Protein AF-A0A939B089-F1 (afdb_monomer)

Foldseek 3Di:
DAAQPQDWDADDDPDALQWIDTSHGPPQKAWIAGWDWDCVDPQAIETDADQWTFIWHCNVHPDIDTDHTDDSQSVLVQLVDPVSQVSNLVSSVVVCCVPPVRHDYDYDRHDNDPVPDDDDDDPDCDPVNDDPPPVVVVVVVVVVVVPDDDD

Mean predicted aligned error: 8.3 Å

Secondary structure (DSSP, 8-state):
-PPP---EEE--SSSTTSEEEE--SGGG-EEEEEPEEE--STTEEEEE----PEEEESTTSSS-EEEEEPPHHHHHHHHHSHHHHHHHHHHHHHHHHHH-TTSEE---PPPSSGGG-----PPPPPGGGSPPPHHHHHHHHHHHHHHS---

Sequence (151 aa):
HRRASWAIYPLQRAQPHDGLAIVSQPDGYGLHLWLETDTTQPGVCRPRWLADPARLFNGNGSAPFSSGLATREELFEAVARQDVRRALRRELQALCAARAPKARWQWSEPPRNAREIRVQTFPLVEEQDLLPPASEVRQREEELLRGSPSP

Structure (mmCIF, N/CA/C/O backbone):
data_AF-A0A939B089-F1
#
_entry.id   AF-A0A939B089-F1
#
loop_
_atom_site.group_PDB
_atom_site.id
_atom_site.type_symbol
_atom_site.label_atom_id
_atom_site.label_alt_id
_atom_site.label_comp_id
_atom_site.label_asym_id
_atom_site.label_entity_id
_atom_site.label_seq_id
_atom_site.pdbx_PDB_ins_code
_atom_site.Cartn_x
_atom_site.Cartn_y
_atom_site.Cartn_z
_atom_site.occupancy
_atom_site.B_iso_or_equiv
_atom_site.auth_seq_id
_atom_site.auth_comp_id
_atom_site.auth_asym_id
_atom_site.auth_atom_id
_atom_site.pdbx_PDB_model_num
ATOM 1 N N . HIS A 1 1 ? 20.796 -0.763 -20.194 1.00 53.00 1 HIS A N 1
ATOM 2 C CA . HIS A 1 1 ? 19.697 -0.573 -19.224 1.00 53.00 1 HIS A CA 1
ATOM 3 C C . HIS A 1 1 ? 19.351 -1.907 -18.577 1.00 53.00 1 HIS A C 1
ATOM 5 O O . HIS A 1 1 ? 19.150 -2.877 -19.306 1.00 53.00 1 HIS A O 1
ATOM 11 N N . ARG A 1 2 ? 19.357 -1.999 -17.238 1.00 76.94 2 ARG A N 1
ATOM 12 C CA . ARG A 1 2 ? 18.916 -3.217 -16.531 1.00 76.94 2 ARG A CA 1
ATOM 13 C C . ARG A 1 2 ? 17.390 -3.331 -16.632 1.00 76.94 2 ARG A C 1
ATOM 15 O O . ARG A 1 2 ? 16.707 -2.320 -16.699 1.00 76.94 2 ARG A O 1
ATOM 22 N N . ARG A 1 3 ? 16.843 -4.547 -16.700 1.00 87.06 3 ARG A N 1
ATOM 23 C CA . ARG A 1 3 ? 15.381 -4.760 -16.710 1.00 87.06 3 ARG A CA 1
ATOM 24 C C . ARG A 1 3 ? 14.809 -4.589 -15.298 1.00 87.06 3 ARG A C 1
ATOM 26 O O . ARG A 1 3 ? 15.546 -4.726 -14.324 1.00 87.06 3 ARG A O 1
ATOM 33 N N . ALA A 1 4 ? 13.507 -4.321 -15.200 1.00 90.88 4 ALA A N 1
ATOM 34 C CA . ALA A 1 4 ? 12.792 -4.344 -13.925 1.00 90.88 4 ALA A CA 1
ATOM 35 C C . ALA A 1 4 ? 12.929 -5.720 -13.258 1.00 90.88 4 ALA A C 1
ATOM 37 O O . ALA A 1 4 ? 12.688 -6.744 -13.904 1.00 90.88 4 ALA A O 1
ATOM 38 N N . SER A 1 5 ? 13.328 -5.747 -11.984 1.00 94.25 5 SER A N 1
ATOM 39 C CA . SER A 1 5 ? 13.528 -7.000 -11.244 1.00 94.25 5 SER A CA 1
ATOM 40 C C . SER A 1 5 ? 12.216 -7.608 -10.761 1.00 94.25 5 SER A C 1
ATOM 42 O O . SER A 1 5 ? 12.164 -8.814 -10.535 1.00 94.25 5 SER A O 1
ATOM 44 N N . TRP A 1 6 ? 11.165 -6.794 -10.604 1.00 96.44 6 TRP A N 1
ATOM 45 C CA . TRP A 1 6 ? 9.896 -7.192 -9.993 1.00 96.44 6 TRP A CA 1
ATOM 46 C C . TRP A 1 6 ? 10.068 -7.826 -8.609 1.00 96.44 6 TRP A C 1
ATOM 48 O O . TRP A 1 6 ? 9.257 -8.649 -8.192 1.00 96.44 6 TRP A O 1
ATOM 58 N N . ALA A 1 7 ? 11.119 -7.436 -7.880 1.00 97.25 7 ALA A N 1
ATOM 59 C CA . ALA A 1 7 ? 11.258 -7.800 -6.480 1.00 97.25 7 ALA A CA 1
ATOM 60 C C . ALA A 1 7 ? 10.091 -7.196 -5.685 1.00 97.25 7 ALA A C 1
ATOM 62 O O . ALA A 1 7 ? 9.761 -6.018 -5.851 1.00 97.25 7 ALA A O 1
ATOM 63 N N . ILE A 1 8 ? 9.465 -8.023 -4.848 1.00 98.19 8 ILE A N 1
ATOM 64 C CA . ILE A 1 8 ? 8.322 -7.657 -4.012 1.00 98.19 8 ILE A CA 1
ATOM 65 C C . ILE A 1 8 ? 8.660 -8.061 -2.584 1.00 98.19 8 ILE A C 1
ATOM 67 O O . ILE A 1 8 ? 8.914 -9.239 -2.327 1.00 98.19 8 ILE A O 1
ATOM 71 N N . TYR A 1 9 ? 8.676 -7.101 -1.666 1.00 97.75 9 TYR A N 1
ATOM 72 C CA . TYR A 1 9 ? 9.020 -7.360 -0.271 1.00 97.75 9 TYR A CA 1
ATOM 73 C C . TYR A 1 9 ? 8.366 -6.345 0.675 1.00 97.75 9 TYR A C 1
ATOM 75 O O . TYR A 1 9 ? 8.034 -5.234 0.245 1.00 97.75 9 TYR A O 1
ATOM 83 N N . PRO A 1 10 ? 8.169 -6.705 1.956 1.00 96.88 10 PRO A N 1
ATOM 84 C CA . PRO A 1 10 ? 7.671 -5.773 2.959 1.00 96.88 10 PRO A CA 1
ATOM 85 C C . PRO A 1 10 ? 8.653 -4.615 3.138 1.00 96.88 10 PRO A C 1
ATOM 87 O O . PRO A 1 10 ? 9.844 -4.837 3.356 1.00 96.88 10 PRO A O 1
ATOM 90 N N . LEU A 1 11 ? 8.153 -3.386 3.071 1.00 96.44 11 LEU A N 1
ATOM 91 C CA . LEU A 1 11 ? 8.929 -2.179 3.339 1.00 96.44 11 LEU A CA 1
ATOM 92 C C . LEU A 1 11 ? 8.169 -1.358 4.374 1.00 96.44 11 LEU A C 1
ATOM 94 O O . LEU A 1 11 ? 7.272 -0.599 4.036 1.00 96.44 11 LEU A O 1
ATOM 98 N N .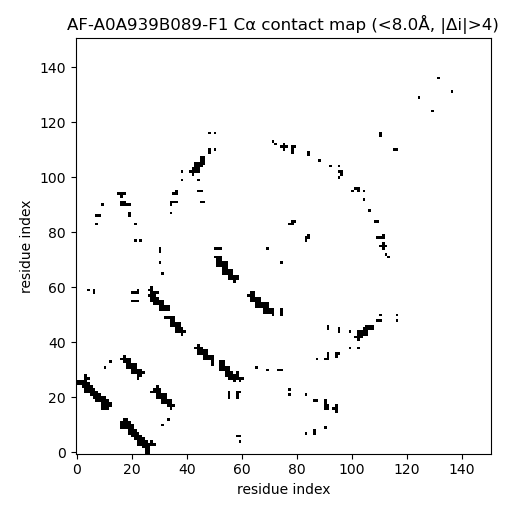 GLN A 1 12 ? 8.495 -1.572 5.646 1.00 94.38 12 GLN A N 1
ATOM 99 C CA . GLN A 1 12 ? 7.810 -0.929 6.764 1.00 94.38 12 GLN A CA 1
ATOM 100 C C . GLN A 1 12 ? 8.043 0.584 6.776 1.00 94.38 12 GLN A C 1
ATOM 102 O O . GLN A 1 12 ? 9.157 1.058 6.538 1.00 94.38 12 GLN A O 1
ATOM 107 N N . ARG A 1 13 ? 7.001 1.331 7.152 1.00 88.00 13 ARG A N 1
ATOM 108 C CA . ARG A 1 13 ? 7.083 2.767 7.427 1.00 88.00 13 ARG A CA 1
ATOM 109 C C . ARG A 1 13 ? 6.980 3.074 8.917 1.00 88.00 13 ARG A C 1
ATOM 111 O O . ARG A 1 13 ? 7.858 3.737 9.457 1.00 88.00 13 ARG A O 1
ATOM 118 N N . ALA A 1 14 ? 5.917 2.612 9.570 1.00 92.56 14 ALA A N 1
ATOM 119 C CA . ALA A 1 14 ? 5.637 2.879 10.979 1.00 92.56 14 ALA A CA 1
ATOM 120 C C . ALA A 1 14 ? 5.560 1.582 11.793 1.00 92.56 14 ALA A C 1
ATOM 122 O O . ALA A 1 14 ? 6.170 1.485 12.855 1.00 92.56 14 ALA A O 1
ATOM 123 N N . GLN A 1 15 ? 4.883 0.559 11.277 1.00 94.50 15 GLN A N 1
ATOM 124 C CA . GLN A 1 15 ? 4.683 -0.725 11.947 1.00 94.50 15 GLN A CA 1
ATOM 125 C C . GLN A 1 15 ? 4.864 -1.909 10.988 1.00 94.50 15 GLN A C 1
ATOM 127 O O . GLN A 1 15 ? 4.744 -1.748 9.777 1.00 94.50 15 GLN A O 1
ATOM 132 N N . PRO A 1 16 ? 5.105 -3.128 11.494 1.00 96.31 16 PRO A N 1
ATOM 133 C CA . PRO A 1 16 ? 5.170 -4.302 10.635 1.00 96.31 16 PRO A CA 1
ATOM 134 C C . PRO A 1 16 ? 3.930 -4.426 9.735 1.00 96.31 16 PRO A C 1
ATOM 136 O O . PRO A 1 16 ? 2.803 -4.188 10.183 1.00 96.31 16 PRO A O 1
ATOM 139 N N . HIS A 1 17 ? 4.160 -4.832 8.482 1.00 97.44 17 HIS A N 1
ATOM 140 C CA . HIS A 1 17 ? 3.139 -5.092 7.456 1.00 97.44 17 HIS A CA 1
ATOM 141 C C . HIS A 1 17 ? 2.377 -3.869 6.913 1.00 97.44 17 HIS A C 1
ATOM 143 O O . HIS A 1 17 ? 1.392 -4.037 6.196 1.00 97.44 17 HIS A O 1
ATOM 149 N N . ASP A 1 18 ? 2.814 -2.643 7.214 1.00 96.69 18 ASP A N 1
ATOM 150 C CA . ASP A 1 18 ? 2.164 -1.417 6.725 1.00 96.69 18 ASP A CA 1
ATOM 151 C C . ASP A 1 18 ? 2.691 -0.900 5.378 1.00 96.69 18 ASP A C 1
ATOM 153 O O . ASP A 1 18 ? 2.228 0.130 4.889 1.00 96.69 18 ASP A O 1
ATOM 157 N N . GLY A 1 19 ? 3.614 -1.611 4.732 1.00 97.44 19 GLY A N 1
ATOM 158 C CA . GLY A 1 19 ? 4.157 -1.177 3.452 1.00 97.44 19 GLY A CA 1
ATOM 159 C C . GLY A 1 19 ? 4.694 -2.308 2.587 1.00 97.44 19 GLY A C 1
ATOM 160 O O . GLY A 1 19 ? 5.188 -3.327 3.076 1.00 97.44 19 GLY A O 1
ATOM 161 N N . LEU A 1 20 ? 4.582 -2.124 1.271 1.00 98.38 20 LEU A N 1
ATOM 162 C CA . LEU A 1 20 ? 5.034 -3.074 0.258 1.00 98.38 20 LEU A CA 1
ATOM 163 C C . LEU A 1 20 ? 5.854 -2.365 -0.822 1.00 98.38 20 LEU A C 1
ATOM 165 O O . LEU A 1 20 ? 5.350 -1.479 -1.516 1.00 98.38 20 LEU A O 1
ATOM 169 N N . ALA A 1 21 ? 7.100 -2.794 -1.000 1.00 98.38 21 ALA A N 1
ATOM 170 C CA . ALA A 1 21 ? 7.946 -2.378 -2.109 1.00 98.38 21 ALA A CA 1
ATOM 171 C C . ALA A 1 21 ? 7.697 -3.258 -3.338 1.00 98.38 21 ALA A C 1
ATOM 173 O O . ALA A 1 21 ? 7.592 -4.481 -3.231 1.00 98.38 21 ALA A O 1
ATOM 174 N N . ILE A 1 22 ? 7.639 -2.630 -4.512 1.00 98.44 22 ILE A N 1
ATOM 175 C CA . ILE A 1 22 ? 7.524 -3.289 -5.814 1.00 98.44 22 ILE A CA 1
ATOM 176 C C . ILE A 1 22 ? 8.541 -2.651 -6.755 1.00 98.44 22 ILE A C 1
ATOM 178 O O . ILE A 1 22 ? 8.374 -1.507 -7.174 1.00 98.44 22 ILE A O 1
ATOM 182 N N . VAL A 1 23 ? 9.583 -3.390 -7.129 1.00 97.94 23 VAL A N 1
ATOM 183 C CA . VAL A 1 23 ? 10.634 -2.902 -8.036 1.00 97.94 23 VAL A CA 1
ATOM 184 C C . VAL A 1 23 ? 10.205 -3.093 -9.495 1.00 97.94 23 VAL A C 1
ATOM 186 O O . VAL A 1 23 ? 10.665 -3.994 -10.200 1.00 97.94 23 VAL A O 1
ATOM 189 N N . SER A 1 24 ? 9.242 -2.279 -9.926 1.00 96.94 24 SER A N 1
ATOM 190 C CA . SER A 1 24 ? 8.579 -2.372 -11.234 1.00 96.94 24 SER A CA 1
ATOM 191 C C . SER A 1 24 ? 9.350 -1.721 -12.388 1.00 96.94 24 SER A C 1
ATOM 193 O O . SER A 1 24 ? 8.955 -1.881 -13.541 1.00 96.94 24 SER A O 1
ATOM 195 N N . GLN A 1 25 ? 10.456 -1.024 -12.116 1.00 95.31 25 GLN A N 1
ATOM 196 C CA . GLN A 1 25 ? 11.255 -0.320 -13.119 1.00 95.31 25 GLN A CA 1
ATOM 197 C C . GLN A 1 25 ? 12.739 -0.747 -13.085 1.00 95.31 25 GLN A C 1
ATOM 199 O O . GLN A 1 25 ? 13.194 -1.383 -12.126 1.00 95.31 25 GLN A O 1
ATOM 204 N N . PRO A 1 26 ? 13.514 -0.438 -14.146 1.00 94.25 26 PRO A N 1
ATOM 205 C CA . PRO A 1 26 ? 14.972 -0.554 -14.157 1.00 94.25 26 PRO A CA 1
ATOM 206 C C . PRO A 1 26 ? 15.657 0.048 -12.930 1.00 94.25 26 PRO A C 1
ATOM 208 O O . PRO A 1 26 ? 15.102 0.892 -12.238 1.00 94.25 26 PRO A O 1
ATOM 211 N N . ASP A 1 27 ? 16.894 -0.379 -12.685 1.00 92.12 27 ASP A N 1
ATOM 212 C CA . ASP A 1 27 ? 17.823 0.280 -11.755 1.00 92.12 27 ASP A CA 1
ATOM 213 C C . ASP A 1 27 ? 17.324 0.413 -10.299 1.00 92.12 27 ASP A C 1
ATOM 215 O O . ASP A 1 27 ? 17.834 1.209 -9.518 1.00 92.12 27 ASP A O 1
ATOM 219 N N . GLY A 1 28 ? 16.363 -0.426 -9.895 1.00 93.56 28 GLY A N 1
ATOM 220 C CA . GLY A 1 28 ? 15.828 -0.428 -8.531 1.00 93.56 28 GLY A CA 1
ATOM 221 C C . GLY A 1 28 ? 14.703 0.580 -8.299 1.00 93.56 28 GLY A C 1
ATOM 222 O O . GLY A 1 28 ? 14.307 0.782 -7.154 1.00 93.56 28 GLY A O 1
ATOM 223 N N . TYR A 1 29 ? 14.182 1.207 -9.348 1.00 97.06 29 TYR A N 1
ATOM 224 C CA . TYR A 1 29 ? 13.028 2.089 -9.244 1.00 97.06 29 TYR A CA 1
ATOM 225 C C . TYR A 1 29 ? 11.722 1.287 -9.188 1.00 97.06 29 TYR A C 1
ATOM 227 O O . TYR A 1 29 ? 11.636 0.148 -9.658 1.00 97.06 29 TYR A O 1
ATOM 235 N N . GLY A 1 30 ? 10.676 1.889 -8.631 1.00 98.00 30 GLY A N 1
ATOM 236 C CA . GLY A 1 30 ? 9.348 1.292 -8.665 1.00 98.00 30 GLY A CA 1
ATOM 237 C C . GLY A 1 30 ? 8.348 2.000 -7.770 1.00 98.00 30 GLY A C 1
ATOM 238 O O . GLY A 1 30 ? 8.314 3.232 -7.718 1.00 98.00 30 GLY A O 1
ATOM 239 N N . LEU A 1 31 ? 7.552 1.214 -7.052 1.00 98.44 31 LEU A N 1
ATOM 240 C CA . LEU A 1 31 ? 6.469 1.685 -6.200 1.00 98.44 31 LEU A CA 1
ATOM 241 C C . LEU A 1 31 ? 6.685 1.259 -4.753 1.00 98.44 31 LEU A C 1
ATOM 243 O O . LEU A 1 31 ? 7.140 0.150 -4.476 1.00 98.44 31 LEU A O 1
ATOM 247 N N . HIS A 1 32 ? 6.296 2.132 -3.837 1.00 98.31 32 HIS A N 1
ATOM 248 C CA . HIS A 1 32 ? 6.086 1.801 -2.442 1.00 98.31 32 HIS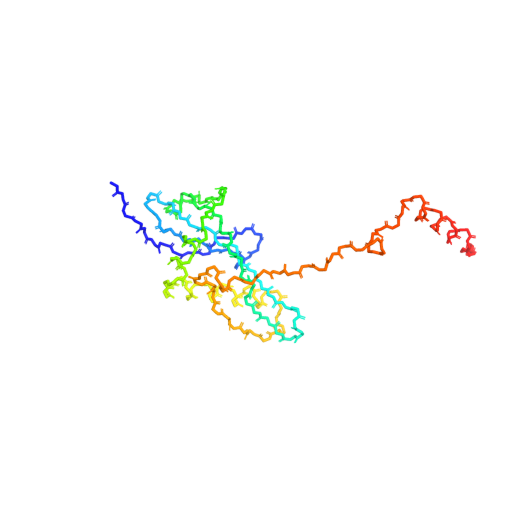 A CA 1
ATOM 249 C C . HIS A 1 32 ? 4.618 2.068 -2.102 1.00 98.31 32 HIS A C 1
ATOM 251 O O . HIS A 1 32 ? 4.139 3.202 -2.168 1.00 98.31 32 HIS A O 1
ATOM 257 N N . LEU A 1 33 ? 3.895 0.997 -1.785 1.00 97.88 33 LEU A N 1
ATOM 258 C CA . LEU A 1 33 ? 2.482 1.035 -1.441 1.00 97.88 33 LEU A CA 1
ATOM 259 C C . LEU A 1 33 ? 2.355 1.058 0.076 1.00 97.88 33 LEU A C 1
ATOM 261 O O . LEU A 1 33 ? 2.812 0.127 0.735 1.00 97.88 33 LEU A O 1
ATOM 265 N N . TRP A 1 34 ? 1.691 2.080 0.610 1.00 96.12 34 TRP A N 1
ATOM 266 C CA . TRP A 1 34 ? 1.251 2.073 2.001 1.00 96.12 34 TRP A CA 1
ATOM 267 C C . TRP A 1 34 ? -0.012 1.215 2.114 1.00 96.12 34 TRP A C 1
ATOM 269 O O . TRP A 1 34 ? -0.975 1.387 1.362 1.00 96.12 34 TRP A O 1
ATOM 279 N N . LEU A 1 35 ? 0.025 0.254 3.030 1.00 97.19 35 LEU A N 1
ATOM 280 C CA . LEU A 1 35 ? -1.056 -0.669 3.320 1.00 97.19 35 LEU A CA 1
ATOM 281 C C . LEU A 1 35 ? -1.865 -0.200 4.526 1.00 97.19 35 LEU A C 1
ATOM 283 O O . LEU A 1 35 ? -1.326 0.078 5.592 1.00 97.19 35 LEU A O 1
ATOM 287 N N . GLU A 1 36 ? -3.181 -0.163 4.356 1.00 96.06 36 GLU A N 1
ATOM 288 C CA . GLU A 1 36 ? -4.123 0.235 5.395 1.00 96.06 36 GLU A CA 1
ATOM 289 C C . GLU A 1 36 ? -5.297 -0.746 5.464 1.00 96.06 36 GLU A C 1
ATOM 291 O O . GLU A 1 36 ? -5.675 -1.386 4.477 1.00 96.06 36 GLU A O 1
ATOM 296 N N . THR A 1 37 ? -5.896 -0.858 6.648 1.00 96.31 37 THR A N 1
ATOM 297 C CA . THR A 1 37 ? -7.064 -1.711 6.902 1.00 96.31 37 THR A CA 1
ATOM 298 C C . THR A 1 37 ? -8.241 -0.878 7.388 1.00 96.31 37 THR A C 1
ATOM 300 O O . THR A 1 37 ? -8.086 0.007 8.223 1.00 96.31 37 THR A O 1
ATOM 303 N N . ASP A 1 38 ? -9.430 -1.193 6.895 1.00 94.62 38 ASP A N 1
ATOM 304 C CA . ASP A 1 38 ? -10.699 -0.631 7.339 1.00 94.62 38 ASP A CA 1
ATOM 305 C C . ASP A 1 38 ? -11.364 -1.575 8.350 1.00 94.62 38 ASP A C 1
ATOM 307 O O . ASP A 1 38 ? -11.651 -2.733 8.033 1.00 94.62 38 ASP A O 1
ATOM 311 N N . THR A 1 39 ? -11.612 -1.057 9.554 1.00 94.31 39 THR A N 1
ATOM 312 C CA . THR A 1 39 ? -12.309 -1.732 10.661 1.00 94.31 39 THR A CA 1
ATOM 313 C C . THR A 1 39 ? -13.566 -0.975 11.096 1.00 94.31 39 THR A C 1
ATOM 315 O O . THR A 1 39 ? -14.026 -1.132 12.225 1.00 94.31 39 THR A O 1
ATOM 318 N N . THR A 1 40 ? -14.111 -0.111 10.231 1.00 91.31 40 THR A N 1
ATOM 319 C CA . THR A 1 40 ? -15.320 0.683 10.526 1.00 91.31 40 THR A CA 1
ATOM 320 C C . THR A 1 40 ? -16.543 -0.188 10.799 1.00 91.31 40 THR A C 1
ATOM 322 O O . THR A 1 40 ? -17.384 0.174 11.617 1.00 91.31 40 THR A O 1
ATOM 325 N N . GLN A 1 41 ? -16.642 -1.353 10.150 1.00 92.88 41 GLN A N 1
ATOM 326 C CA . GLN A 1 41 ? -17.670 -2.342 10.452 1.00 92.88 41 GLN A CA 1
ATOM 327 C C . GLN A 1 41 ? -17.234 -3.205 11.650 1.00 92.88 41 GLN A C 1
ATOM 329 O O . GLN A 1 41 ? -16.212 -3.892 11.554 1.00 92.88 41 GLN A O 1
ATOM 334 N N . PRO A 1 42 ? -18.014 -3.249 12.748 1.00 93.50 42 PRO A N 1
ATOM 335 C CA . PRO A 1 42 ? -17.674 -4.056 13.914 1.00 93.50 42 PRO A CA 1
ATOM 336 C C . PRO A 1 42 ? -17.427 -5.526 13.558 1.00 93.50 42 PRO A C 1
ATOM 338 O O . PRO A 1 42 ? -18.210 -6.153 12.845 1.00 93.50 42 PRO A O 1
ATOM 341 N N . GLY A 1 43 ? -16.320 -6.079 14.058 1.00 95.62 43 GLY A N 1
ATOM 342 C CA . GLY A 1 43 ? -15.952 -7.482 13.849 1.00 95.62 43 GLY A CA 1
ATOM 343 C C . GLY A 1 43 ? -15.454 -7.827 12.441 1.00 95.62 43 GLY A C 1
ATOM 344 O O . GLY A 1 43 ? -15.156 -8.994 12.188 1.00 95.62 43 GLY A O 1
ATOM 345 N N . VAL A 1 44 ? -15.319 -6.856 11.534 1.00 97.56 44 VAL A N 1
ATOM 346 C CA . VAL A 1 44 ? -14.771 -7.054 10.186 1.00 97.56 44 VAL A CA 1
ATOM 347 C C . VAL A 1 44 ? -13.533 -6.192 10.002 1.00 97.56 44 VAL A C 1
ATOM 349 O O . VAL A 1 44 ? -13.470 -5.051 10.445 1.00 97.56 44 VAL A O 1
ATOM 352 N N . CYS A 1 45 ? -12.538 -6.754 9.331 1.00 97.88 45 CYS A N 1
ATOM 353 C CA . CYS A 1 45 ? -11.328 -6.050 8.963 1.00 97.88 45 CYS A CA 1
ATOM 354 C C . CYS A 1 45 ? -10.969 -6.401 7.520 1.00 97.88 45 CYS A C 1
ATOM 356 O O . CYS A 1 45 ? -10.878 -7.575 7.151 1.00 97.88 45 CYS A O 1
ATOM 358 N N . ARG A 1 46 ? -10.822 -5.374 6.685 1.00 97.38 46 ARG A N 1
ATOM 359 C CA . ARG A 1 46 ? -10.636 -5.505 5.234 1.00 97.38 46 ARG A CA 1
ATOM 360 C C . ARG A 1 46 ? -9.601 -4.509 4.717 1.00 97.38 46 ARG A C 1
ATOM 362 O O . ARG A 1 46 ? -9.327 -3.533 5.411 1.00 97.38 46 ARG A O 1
ATOM 369 N N . PRO A 1 47 ? -9.043 -4.694 3.512 1.00 96.88 47 PRO A N 1
ATOM 370 C CA . PRO A 1 47 ? -8.191 -3.682 2.899 1.00 96.88 47 PRO A CA 1
ATOM 371 C C . PRO A 1 47 ? -8.882 -2.316 2.786 1.00 96.88 47 PRO A C 1
ATOM 373 O O . PRO A 1 47 ? -10.038 -2.230 2.360 1.00 96.88 47 PRO A O 1
ATOM 376 N N . ARG A 1 48 ? -8.141 -1.249 3.092 1.00 95.19 48 ARG A N 1
ATOM 377 C CA . ARG A 1 48 ? -8.444 0.125 2.684 1.00 95.19 48 ARG A CA 1
ATOM 378 C C . ARG A 1 48 ? -7.462 0.509 1.581 1.00 95.19 48 ARG A C 1
ATOM 380 O O . ARG A 1 48 ? -6.285 0.736 1.837 1.00 95.19 48 ARG A O 1
ATOM 387 N N . TRP A 1 49 ? -7.949 0.562 0.346 1.00 94.62 49 TRP A N 1
ATOM 388 C CA . TRP A 1 49 ? -7.098 0.821 -0.813 1.00 94.62 49 TRP A CA 1
ATOM 389 C C . TRP A 1 49 ? -6.720 2.296 -0.930 1.00 94.62 49 TRP A C 1
ATOM 391 O O . TRP A 1 49 ? -7.589 3.150 -1.100 1.00 94.62 49 TRP A O 1
ATOM 401 N N . LEU A 1 50 ? -5.416 2.566 -0.873 1.00 92.94 50 LEU A N 1
ATOM 402 C CA . LEU A 1 50 ? -4.818 3.857 -1.193 1.00 92.94 50 LEU A CA 1
ATOM 403 C C . LEU A 1 50 ? -4.359 3.820 -2.653 1.00 92.94 50 LEU A C 1
ATOM 405 O O . LEU A 1 50 ? -3.563 2.964 -3.034 1.00 92.94 50 LEU A O 1
ATOM 409 N N . ALA A 1 51 ? -4.902 4.715 -3.477 1.00 92.19 51 ALA A N 1
ATOM 410 C CA . ALA A 1 51 ? -4.645 4.719 -4.917 1.00 92.19 51 ALA A CA 1
ATOM 411 C C . ALA A 1 51 ? -3.397 5.521 -5.321 1.00 92.19 51 ALA A C 1
ATOM 413 O O . ALA A 1 51 ? -3.034 5.512 -6.492 1.00 92.19 51 ALA A O 1
ATOM 414 N N . ASP A 1 52 ? -2.753 6.201 -4.373 1.00 93.31 52 ASP A N 1
ATOM 415 C CA . ASP A 1 52 ? -1.642 7.118 -4.621 1.00 93.31 52 ASP A CA 1
ATOM 416 C C . ASP A 1 52 ? -0.340 6.521 -4.044 1.00 93.31 52 ASP A C 1
ATOM 418 O O . ASP A 1 52 ? -0.015 6.753 -2.875 1.00 93.31 52 ASP A O 1
ATOM 422 N N . PRO A 1 53 ? 0.388 5.683 -4.810 1.00 96.44 53 PRO A N 1
ATOM 423 C CA . PRO A 1 53 ? 1.634 5.077 -4.349 1.00 96.44 53 PRO A CA 1
ATOM 424 C C . PRO A 1 53 ? 2.764 6.107 -4.253 1.00 96.44 53 PRO A C 1
ATOM 426 O O . PRO A 1 53 ? 2.853 7.048 -5.045 1.00 96.44 53 PRO A O 1
ATOM 429 N N . ALA A 1 54 ? 3.705 5.877 -3.339 1.00 97.62 54 ALA A N 1
ATOM 430 C CA . ALA A 1 54 ? 4.960 6.614 -3.337 1.00 97.62 54 ALA A CA 1
ATOM 431 C C . ALA A 1 54 ? 5.926 6.022 -4.372 1.00 97.62 54 ALA A C 1
ATOM 433 O O . ALA A 1 54 ? 5.914 4.819 -4.655 1.00 97.62 54 ALA A O 1
ATOM 434 N N . ARG A 1 55 ? 6.812 6.854 -4.918 1.00 98.00 55 ARG A N 1
ATOM 435 C CA . ARG A 1 55 ? 7.909 6.375 -5.765 1.00 98.00 55 ARG A CA 1
ATOM 436 C C . ARG A 1 55 ? 8.950 5.668 -4.901 1.00 98.00 55 ARG A C 1
ATOM 438 O O . ARG A 1 55 ? 9.388 6.226 -3.898 1.00 98.00 55 ARG A O 1
ATOM 445 N N . LEU A 1 56 ? 9.373 4.475 -5.312 1.00 98.25 56 LEU A N 1
ATOM 446 C CA . LEU A 1 56 ? 10.476 3.730 -4.701 1.00 98.25 56 LEU A CA 1
ATOM 447 C C . LEU A 1 56 ? 11.782 3.993 -5.454 1.00 98.25 56 LEU A C 1
ATOM 449 O O . LEU A 1 56 ? 11.813 3.933 -6.684 1.00 98.25 56 LEU A O 1
ATOM 453 N N . PHE A 1 57 ? 12.853 4.208 -4.696 1.00 97.19 57 PHE A N 1
ATOM 454 C CA . PHE A 1 57 ? 14.227 4.319 -5.171 1.00 97.19 57 PHE A CA 1
ATOM 455 C C . PHE A 1 57 ? 15.103 3.280 -4.473 1.00 97.19 57 PHE A C 1
ATOM 457 O O . PHE A 1 57 ? 14.831 2.889 -3.336 1.00 97.19 57 PHE A O 1
ATOM 464 N N . ASN A 1 58 ? 16.182 2.867 -5.144 1.00 95.94 58 ASN A N 1
ATOM 465 C CA . ASN A 1 58 ? 17.166 1.916 -4.616 1.00 95.94 58 ASN A CA 1
ATOM 466 C C . ASN A 1 58 ? 16.549 0.589 -4.120 1.00 95.94 58 ASN A C 1
ATOM 468 O O . ASN A 1 58 ? 17.052 -0.046 -3.199 1.00 95.94 58 ASN A O 1
ATOM 472 N N . GLY A 1 59 ? 15.457 0.146 -4.745 1.00 95.62 59 GLY A N 1
ATOM 473 C CA . GLY A 1 59 ? 14.681 -1.027 -4.347 1.00 95.62 59 GLY A CA 1
ATOM 474 C C . GLY A 1 59 ? 15.409 -2.367 -4.485 1.00 95.62 59 GLY A C 1
ATOM 475 O O . GLY A 1 59 ? 14.994 -3.341 -3.869 1.00 95.62 59 GLY A O 1
ATOM 476 N N . ASN A 1 60 ? 16.493 -2.423 -5.264 1.00 94.69 60 ASN A N 1
ATOM 477 C CA . ASN A 1 60 ? 17.387 -3.587 -5.349 1.00 94.69 60 ASN A CA 1
ATOM 478 C C . ASN A 1 60 ? 18.640 -3.444 -4.461 1.00 94.69 60 ASN A C 1
ATOM 480 O O . ASN A 1 60 ? 19.501 -4.321 -4.482 1.00 94.69 60 ASN A O 1
ATOM 484 N N . GLY A 1 61 ? 18.791 -2.316 -3.763 1.00 92.44 61 GLY A N 1
ATOM 485 C CA . GLY A 1 61 ? 19.926 -2.032 -2.892 1.00 92.44 61 GLY A CA 1
ATOM 486 C C . GLY A 1 61 ? 19.637 -2.343 -1.426 1.00 92.44 61 GLY A C 1
ATOM 487 O O . GLY A 1 61 ? 18.588 -2.871 -1.069 1.00 92.44 61 GLY A O 1
ATOM 488 N N . SER A 1 62 ? 20.585 -1.990 -0.560 1.00 92.44 62 SER A N 1
ATOM 489 C CA . SER A 1 62 ? 20.497 -2.211 0.891 1.00 92.44 62 SER A CA 1
ATOM 490 C C . SER A 1 62 ? 19.712 -1.136 1.647 1.00 92.44 62 SER A C 1
ATOM 492 O O . SER A 1 62 ? 19.371 -1.340 2.807 1.00 92.44 62 SER A O 1
ATOM 494 N N . ALA A 1 63 ? 19.441 0.007 1.012 1.00 93.88 63 ALA A N 1
ATOM 495 C CA . ALA A 1 63 ? 18.769 1.151 1.623 1.00 93.88 63 ALA A CA 1
ATOM 496 C C . ALA A 1 63 ? 17.690 1.709 0.675 1.00 93.88 63 ALA A C 1
ATOM 498 O O . ALA A 1 63 ? 17.900 2.761 0.058 1.00 93.88 63 ALA A O 1
ATOM 499 N N . PRO A 1 64 ? 16.573 0.985 0.480 1.00 95.75 64 PRO A N 1
ATOM 500 C CA . PRO A 1 64 ? 15.441 1.490 -0.283 1.00 95.75 64 PRO A CA 1
ATOM 501 C C . PRO A 1 64 ? 14.801 2.684 0.428 1.00 95.75 64 PRO A C 1
ATOM 503 O O . PRO A 1 64 ? 14.687 2.706 1.653 1.00 95.75 64 PRO A O 1
ATOM 506 N N . PHE A 1 65 ? 14.353 3.673 -0.340 1.00 94.94 65 PHE A N 1
ATOM 507 C CA . PHE A 1 65 ? 13.647 4.833 0.203 1.00 94.94 65 PHE A CA 1
ATOM 508 C C . PHE A 1 65 ? 12.551 5.306 -0.747 1.00 94.94 65 PHE A C 1
ATOM 510 O O . PHE A 1 65 ? 12.502 4.919 -1.918 1.00 94.94 65 PHE A O 1
ATOM 517 N N . SER A 1 66 ? 11.658 6.153 -0.238 1.00 95.75 66 SER A N 1
ATOM 518 C CA . SER A 1 66 ? 10.543 6.687 -1.015 1.00 95.75 66 SER A CA 1
ATOM 519 C C . SER A 1 66 ? 10.544 8.203 -1.051 1.00 95.75 66 SER A C 1
ATOM 521 O O . SER A 1 66 ? 10.803 8.843 -0.035 1.00 95.75 66 SER A O 1
ATOM 523 N N . SER A 1 67 ? 10.244 8.776 -2.216 1.00 93.94 67 SER A N 1
ATOM 524 C CA . SER A 1 67 ? 10.196 10.229 -2.397 1.00 93.94 67 SER A CA 1
ATOM 525 C C . SER A 1 67 ? 9.271 10.620 -3.545 1.00 93.94 67 SER A C 1
ATOM 527 O O . SER A 1 67 ? 9.434 10.145 -4.661 1.00 93.94 67 SER A O 1
ATOM 529 N N . GLY A 1 68 ? 8.312 11.509 -3.294 1.00 94.62 68 GLY A N 1
ATOM 530 C CA . GLY A 1 68 ? 7.322 11.902 -4.296 1.00 94.62 68 GLY A CA 1
ATOM 531 C C . GLY A 1 68 ? 6.286 10.814 -4.605 1.00 94.62 68 GLY A C 1
ATOM 532 O O . GLY A 1 68 ? 6.331 9.695 -4.083 1.00 94.62 68 GLY A O 1
ATOM 533 N N . LEU A 1 69 ? 5.323 11.176 -5.451 1.00 95.62 69 LEU A N 1
ATOM 534 C CA . LEU A 1 69 ? 4.219 10.308 -5.853 1.00 95.62 69 LEU A CA 1
ATOM 535 C C . LEU A 1 69 ? 4.528 9.611 -7.177 1.00 95.62 69 LEU A C 1
ATOM 537 O O . LEU A 1 69 ? 5.111 10.196 -8.093 1.00 95.62 69 LEU A O 1
ATOM 541 N N . ALA A 1 70 ? 4.126 8.350 -7.265 1.00 96.81 70 ALA A N 1
ATOM 542 C CA . ALA A 1 70 ? 4.018 7.637 -8.524 1.00 96.81 70 ALA A CA 1
ATOM 543 C C . ALA A 1 70 ? 2.594 7.755 -9.083 1.00 96.81 70 ALA A C 1
ATOM 545 O O . ALA A 1 70 ? 1.676 8.205 -8.397 1.00 96.81 70 ALA A O 1
ATOM 546 N N . THR A 1 71 ? 2.423 7.410 -10.357 1.00 96.19 71 THR A N 1
ATOM 547 C CA . THR A 1 71 ? 1.123 7.558 -11.022 1.00 96.19 71 THR A CA 1
ATOM 548 C C . THR A 1 71 ? 0.162 6.439 -10.616 1.00 96.19 71 THR A C 1
ATOM 550 O O . THR A 1 71 ? 0.573 5.356 -10.183 1.00 96.19 71 THR A O 1
ATOM 553 N N . ARG A 1 72 ? -1.143 6.687 -10.767 1.00 96.06 72 ARG A N 1
ATOM 554 C CA . ARG A 1 72 ? -2.177 5.675 -10.497 1.00 96.06 72 ARG A CA 1
ATOM 555 C C . ARG A 1 72 ? -2.152 4.570 -11.546 1.00 96.06 72 ARG A C 1
ATOM 557 O O . ARG A 1 72 ? -2.430 3.419 -11.239 1.00 96.06 72 ARG A O 1
ATOM 564 N N . GLU A 1 73 ? -1.774 4.910 -12.769 1.00 96.94 73 GLU A N 1
ATOM 565 C CA . GLU A 1 73 ? -1.593 3.980 -13.877 1.00 96.94 73 GLU A CA 1
ATOM 566 C C . GLU A 1 73 ? -0.531 2.932 -13.530 1.00 96.94 73 GLU A C 1
ATOM 568 O O . GLU A 1 73 ? -0.785 1.734 -13.646 1.00 96.94 73 GLU A O 1
ATOM 573 N N . GLU A 1 74 ? 0.608 3.361 -12.979 1.00 97.25 74 GLU A N 1
ATOM 574 C CA . GLU A 1 74 ? 1.649 2.441 -12.513 1.00 97.25 74 GLU A CA 1
ATOM 575 C C . GLU A 1 74 ? 1.163 1.536 -11.374 1.00 97.25 74 GLU A C 1
ATOM 577 O O . GLU A 1 74 ? 1.510 0.351 -11.333 1.00 97.25 74 GLU A O 1
ATOM 582 N N . LEU A 1 75 ? 0.336 2.061 -10.459 1.00 97.44 75 LEU A N 1
ATOM 583 C CA . LEU A 1 75 ? -0.314 1.232 -9.444 1.00 97.44 75 LEU A CA 1
ATOM 584 C C . LEU A 1 75 ? -1.173 0.152 -10.102 1.00 97.44 75 LEU A C 1
ATOM 586 O O . LEU A 1 75 ? -1.048 -1.019 -9.744 1.00 97.44 75 LEU A O 1
ATOM 590 N N . PHE A 1 76 ? -2.034 0.532 -11.047 1.00 97.62 76 PHE A N 1
ATOM 591 C CA . PHE A 1 76 ? -2.945 -0.387 -11.727 1.00 97.62 76 PHE A CA 1
ATOM 592 C C . PHE A 1 76 ? -2.191 -1.503 -12.452 1.00 97.62 76 PHE A C 1
ATOM 594 O O . PHE A 1 76 ? -2.557 -2.674 -12.325 1.00 97.62 76 PHE A O 1
ATOM 601 N N . GLU A 1 77 ? -1.106 -1.163 -13.146 1.00 97.06 77 GLU A N 1
ATOM 602 C CA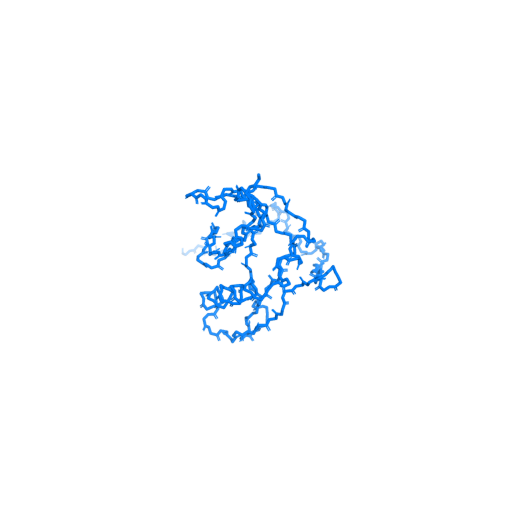 . GLU A 1 77 ? -0.223 -2.131 -13.799 1.00 97.06 77 GLU A CA 1
ATOM 603 C C . GLU A 1 77 ? 0.412 -3.097 -12.793 1.00 97.06 77 GLU A C 1
ATOM 605 O O . GLU A 1 77 ? 0.427 -4.312 -13.010 1.00 97.06 77 GLU A O 1
ATOM 610 N N . ALA A 1 78 ? 0.893 -2.582 -11.658 1.00 97.56 78 ALA A N 1
ATOM 611 C CA . ALA A 1 78 ? 1.487 -3.411 -10.619 1.00 97.56 78 ALA A CA 1
ATOM 612 C C . ALA A 1 78 ? 0.457 -4.370 -10.000 1.00 97.56 78 ALA A C 1
ATOM 614 O O . ALA A 1 78 ? 0.704 -5.576 -9.925 1.00 97.56 78 ALA A O 1
ATOM 615 N N . VAL A 1 79 ? -0.718 -3.874 -9.596 1.00 97.44 79 VAL A N 1
ATOM 616 C CA . VAL A 1 79 ? -1.754 -4.699 -8.946 1.00 97.44 79 VAL A CA 1
ATOM 617 C C . VAL A 1 79 ? -2.506 -5.609 -9.918 1.00 97.44 79 VAL A C 1
ATOM 619 O O . VAL A 1 79 ? -3.169 -6.552 -9.484 1.00 97.44 79 VAL A O 1
ATOM 622 N N . ALA A 1 80 ? -2.380 -5.408 -11.233 1.00 96.81 80 ALA A N 1
ATOM 623 C CA . ALA A 1 80 ? -2.857 -6.377 -12.215 1.00 96.81 80 ALA A CA 1
ATOM 624 C C . AL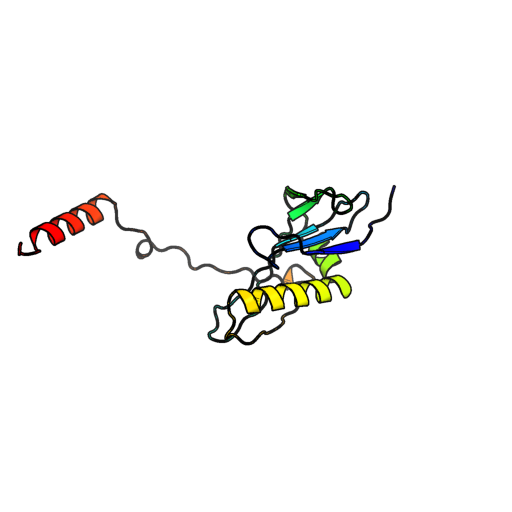A A 1 80 ? -2.117 -7.722 -12.091 1.00 96.81 80 ALA A C 1
ATOM 626 O O . ALA A 1 80 ? -2.702 -8.788 -12.334 1.00 96.81 80 ALA A O 1
ATOM 627 N N . ARG A 1 81 ? -0.857 -7.709 -11.638 1.00 97.69 81 ARG A N 1
ATOM 628 C CA . ARG A 1 81 ? -0.068 -8.928 -11.452 1.00 97.69 81 ARG A CA 1
ATOM 629 C C . ARG A 1 81 ? -0.555 -9.763 -10.268 1.00 97.69 81 ARG A C 1
ATOM 631 O O . ARG A 1 81 ? -1.005 -9.263 -9.236 1.00 97.69 81 ARG A O 1
ATOM 638 N N . GLN A 1 82 ? -0.476 -11.083 -10.414 1.00 97.62 82 GLN A N 1
ATOM 639 C CA . GLN A 1 82 ? -0.973 -12.020 -9.403 1.00 97.62 82 GLN A CA 1
ATOM 640 C C . GLN A 1 82 ? -0.036 -12.141 -8.191 1.00 97.62 82 GLN A C 1
ATOM 642 O O . GLN A 1 82 ? -0.501 -12.338 -7.068 1.00 97.62 82 GLN A O 1
ATOM 647 N N . ASP A 1 83 ? 1.275 -12.044 -8.405 1.00 98.06 83 ASP A N 1
ATOM 648 C CA . ASP A 1 83 ? 2.294 -12.080 -7.351 1.00 98.06 83 ASP A CA 1
ATOM 649 C C . ASP A 1 83 ? 2.185 -10.866 -6.420 1.00 98.06 83 ASP A C 1
ATOM 651 O O . ASP A 1 83 ? 2.149 -11.040 -5.201 1.00 98.06 83 ASP A O 1
ATOM 655 N N . VAL A 1 84 ? 1.995 -9.672 -6.985 1.00 98.25 84 VAL A N 1
ATOM 656 C CA . VAL A 1 84 ? 1.726 -8.436 -6.237 1.00 98.25 84 VAL A CA 1
ATOM 657 C C . VAL A 1 84 ? 0.467 -8.581 -5.387 1.00 98.25 84 VAL A C 1
ATOM 659 O O . VAL A 1 84 ? 0.516 -8.365 -4.179 1.00 98.25 84 VAL A O 1
ATOM 662 N N . ARG A 1 85 ? -0.655 -9.033 -5.964 1.00 98.25 85 ARG A N 1
ATOM 663 C CA . ARG A 1 85 ? -1.901 -9.245 -5.200 1.00 98.25 85 ARG A CA 1
ATOM 664 C C . ARG A 1 85 ? -1.759 -10.278 -4.090 1.00 98.25 85 ARG A C 1
ATOM 666 O O . ARG A 1 85 ? -2.334 -10.116 -3.017 1.00 98.25 85 ARG A O 1
ATOM 673 N N . ARG A 1 86 ? -0.972 -11.331 -4.318 1.00 98.31 86 ARG A N 1
ATOM 674 C CA . ARG A 1 86 ? -0.679 -12.339 -3.294 1.00 98.31 86 ARG A CA 1
ATOM 675 C C . ARG A 1 86 ? 0.133 -11.749 -2.144 1.00 98.31 86 ARG A C 1
ATOM 677 O O . ARG A 1 86 ? -0.163 -12.070 -0.997 1.00 98.31 86 ARG A O 1
ATOM 684 N N . ALA A 1 87 ? 1.131 -10.917 -2.441 1.00 98.44 87 ALA A N 1
ATOM 685 C CA . ALA A 1 87 ? 1.910 -10.213 -1.427 1.00 98.44 87 ALA A CA 1
ATOM 686 C C . ALA A 1 87 ? 1.027 -9.235 -0.640 1.00 98.44 87 ALA A C 1
ATOM 688 O O . ALA A 1 87 ? 0.957 -9.343 0.580 1.00 98.44 87 ALA A O 1
ATOM 689 N N . LEU A 1 88 ? 0.248 -8.397 -1.334 1.00 98.44 88 LEU A N 1
ATOM 690 C CA . LEU A 1 88 ? -0.715 -7.474 -0.725 1.00 98.44 88 LEU A CA 1
ATOM 691 C C . LEU A 1 88 ? -1.669 -8.182 0.234 1.00 98.44 88 LEU A C 1
ATOM 693 O O . LEU A 1 88 ? -1.826 -7.756 1.372 1.00 98.44 88 LEU A O 1
ATOM 697 N N . ARG A 1 89 ? -2.282 -9.291 -0.197 1.00 98.44 89 ARG A N 1
ATOM 698 C CA . ARG A 1 89 ? -3.193 -10.066 0.652 1.00 98.44 89 ARG A CA 1
ATOM 699 C C . ARG A 1 89 ? -2.511 -10.576 1.917 1.00 98.44 89 ARG A C 1
ATOM 701 O O . ARG A 1 89 ? -3.143 -10.585 2.967 1.00 98.44 89 ARG A O 1
ATOM 708 N N . ARG A 1 90 ? -1.253 -11.011 1.812 1.00 98.38 90 ARG A N 1
ATOM 709 C CA . ARG A 1 90 ? -0.486 -11.559 2.935 1.00 98.38 90 ARG A CA 1
ATOM 710 C C . ARG A 1 90 ? -0.150 -10.472 3.954 1.00 98.38 90 ARG A C 1
ATOM 712 O O . ARG A 1 90 ? -0.466 -10.642 5.127 1.00 98.38 90 ARG A O 1
ATOM 719 N N . GLU A 1 91 ? 0.402 -9.354 3.486 1.00 98.44 91 GLU A N 1
ATOM 720 C CA . GLU A 1 91 ? 0.764 -8.223 4.343 1.00 98.44 91 GLU A CA 1
ATOM 721 C C . GLU A 1 91 ? -0.478 -7.590 4.982 1.00 98.44 91 GLU A C 1
ATOM 723 O O . GLU A 1 91 ? -0.530 -7.434 6.196 1.00 98.44 91 GLU A O 1
ATOM 728 N N . LEU A 1 92 ? -1.545 -7.337 4.218 1.00 98.38 92 LEU A N 1
ATOM 729 C CA . LEU A 1 92 ? -2.776 -6.759 4.771 1.00 98.38 92 LEU A CA 1
ATOM 730 C C . LEU A 1 92 ? -3.478 -7.687 5.770 1.00 98.38 92 LEU A C 1
ATOM 732 O O . LEU A 1 92 ? -4.054 -7.210 6.745 1.00 98.38 92 LEU A O 1
ATOM 736 N N . GLN A 1 93 ? -3.431 -9.006 5.561 1.00 98.19 93 GLN A N 1
ATOM 737 C CA . GLN A 1 93 ? -3.973 -9.960 6.528 1.00 98.19 93 GLN A CA 1
ATOM 738 C C . GLN A 1 93 ? -3.164 -9.956 7.834 1.00 98.19 93 GLN A C 1
ATOM 740 O O . GLN A 1 93 ? -3.753 -10.020 8.913 1.00 98.19 93 GLN A O 1
ATOM 745 N N . ALA A 1 94 ? -1.835 -9.853 7.753 1.00 98.00 94 ALA A N 1
ATOM 746 C CA . ALA A 1 94 ? -0.974 -9.741 8.928 1.00 98.00 94 ALA A CA 1
ATOM 747 C C . ALA A 1 94 ? -1.180 -8.402 9.658 1.00 98.00 94 ALA A C 1
ATOM 749 O O . ALA A 1 94 ? -1.350 -8.381 10.878 1.00 98.00 94 ALA A O 1
ATOM 750 N N . LEU A 1 95 ? -1.279 -7.300 8.910 1.00 97.62 95 LEU A N 1
ATOM 751 C CA . LEU A 1 95 ? -1.604 -5.976 9.436 1.00 97.62 95 LEU A CA 1
ATOM 752 C C . LEU A 1 95 ? -2.951 -5.977 10.171 1.00 97.62 95 LEU A C 1
ATOM 754 O O . LEU A 1 95 ? -3.076 -5.436 11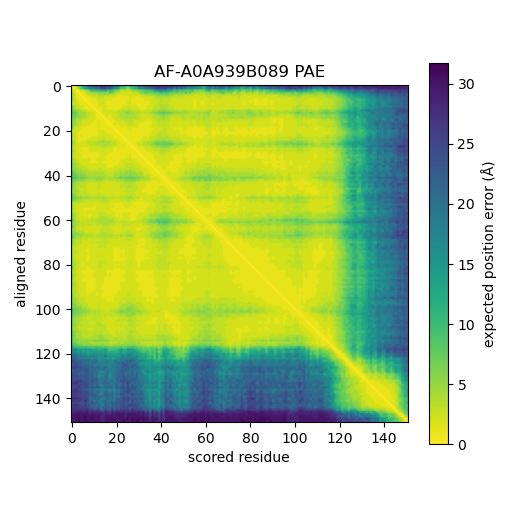.271 1.00 97.62 95 LEU A O 1
ATOM 758 N N . CYS A 1 96 ? -3.948 -6.640 9.586 1.00 97.44 96 CYS A N 1
ATOM 759 C CA . CYS A 1 96 ? -5.264 -6.820 10.176 1.00 97.44 96 CYS A CA 1
ATOM 760 C C . CYS A 1 96 ? -5.209 -7.590 11.504 1.00 97.44 96 CYS A C 1
ATOM 762 O O . CYS A 1 96 ? -5.791 -7.148 12.493 1.00 97.44 96 CYS A O 1
ATOM 764 N N . ALA A 1 97 ? -4.474 -8.705 11.551 1.00 97.25 97 ALA A N 1
ATOM 765 C CA . ALA A 1 97 ? -4.300 -9.488 12.773 1.00 97.25 97 ALA A CA 1
ATOM 766 C C . ALA A 1 97 ? -3.612 -8.681 13.889 1.00 97.25 97 ALA A C 1
ATOM 768 O O . ALA A 1 97 ? -3.972 -8.826 15.055 1.00 97.25 97 ALA A O 1
ATOM 769 N N . ALA A 1 98 ? -2.668 -7.804 13.530 1.00 95.94 98 ALA A N 1
ATOM 770 C CA . ALA A 1 98 ? -1.985 -6.928 14.477 1.00 95.94 98 ALA A CA 1
ATOM 771 C C . ALA A 1 98 ? -2.894 -5.811 15.023 1.00 95.94 98 ALA A C 1
ATOM 773 O O . ALA A 1 98 ? -2.872 -5.531 16.219 1.00 95.94 98 ALA A O 1
ATOM 774 N N . ARG A 1 99 ? -3.701 -5.169 14.167 1.00 95.00 99 ARG A N 1
ATOM 775 C CA . ARG A 1 99 ? -4.536 -4.013 14.552 1.00 95.00 99 ARG A CA 1
ATOM 776 C C . ARG A 1 99 ? -5.899 -4.397 15.134 1.00 95.00 99 ARG A C 1
ATOM 778 O O . ARG A 1 99 ? -6.424 -3.684 15.984 1.00 95.00 99 ARG A O 1
ATOM 785 N N . ALA A 1 100 ? -6.484 -5.501 14.679 1.00 96.12 100 ALA A N 1
ATOM 786 C CA . ALA A 1 100 ? -7.829 -5.934 15.048 1.00 96.12 100 ALA A CA 1
ATOM 787 C C . ALA A 1 100 ? -7.890 -7.465 15.232 1.00 96.12 100 ALA A C 1
ATOM 789 O O . ALA A 1 100 ? -8.562 -8.155 14.465 1.00 96.12 100 ALA A O 1
ATOM 790 N N . PRO A 1 101 ? -7.246 -8.021 16.278 1.00 95.50 101 PRO A N 1
ATOM 791 C CA . PRO A 1 101 ? -7.062 -9.470 16.442 1.00 95.50 101 PRO A CA 1
ATOM 792 C C . PRO A 1 101 ? -8.369 -10.268 16.574 1.00 95.50 101 PRO A C 1
ATOM 794 O O . PRO A 1 101 ? -8.392 -11.468 16.317 1.00 95.50 101 PRO A O 1
ATOM 797 N N . LYS A 1 102 ? -9.467 -9.616 16.978 1.00 96.38 102 LYS A N 1
ATOM 798 C CA . LYS A 1 102 ? -10.800 -10.233 17.104 1.00 96.38 102 LYS A CA 1
ATOM 799 C C . LYS A 1 102 ? -11.663 -10.082 15.846 1.00 96.38 102 LYS A C 1
ATOM 801 O O . LYS A 1 102 ? -12.766 -10.620 15.805 1.00 96.38 102 LYS A O 1
ATOM 806 N N . ALA A 1 103 ? -11.214 -9.315 14.852 1.00 97.38 103 ALA A N 1
ATOM 807 C CA . ALA A 1 103 ? -11.977 -9.073 13.638 1.00 97.38 103 ALA A CA 1
ATOM 808 C C . ALA A 1 103 ? -11.757 -10.192 12.615 1.00 97.38 103 ALA A C 1
ATOM 810 O O . ALA A 1 103 ? -10.659 -10.723 12.451 1.00 97.38 103 ALA A O 1
ATOM 811 N N . ARG A 1 104 ? -12.811 -10.525 11.872 1.00 97.44 104 ARG A N 1
ATOM 812 C CA . ARG A 1 104 ? -12.727 -11.451 10.748 1.00 97.44 104 ARG A CA 1
ATOM 813 C C . ARG A 1 104 ? -12.111 -10.742 9.547 1.00 97.44 104 ARG A C 1
ATOM 815 O O . ARG A 1 104 ? -12.636 -9.733 9.075 1.00 97.44 104 ARG A O 1
ATOM 822 N N . TRP A 1 105 ? -11.043 -11.327 9.017 1.00 97.94 105 TRP A N 1
ATOM 823 C CA . TRP A 1 105 ? -10.419 -10.890 7.774 1.00 97.94 105 TRP A CA 1
ATOM 824 C C . TRP A 1 105 ? -11.360 -11.062 6.575 1.00 97.94 105 TRP A C 1
ATOM 826 O O . TRP A 1 105 ? -11.895 -12.149 6.340 1.00 97.94 105 TRP A O 1
ATOM 836 N N . GLN A 1 106 ? -11.520 -10.003 5.784 1.00 98.06 106 GLN A N 1
ATOM 837 C CA . GLN A 1 106 ? -12.256 -10.015 4.526 1.00 98.06 106 GLN A CA 1
ATOM 838 C C . GLN A 1 106 ? -11.414 -9.378 3.421 1.00 98.06 106 GLN A C 1
ATOM 840 O O . GLN A 1 106 ? -11.179 -8.174 3.409 1.00 98.06 106 GLN A O 1
ATOM 845 N N . TRP A 1 107 ? -10.995 -10.189 2.453 1.00 97.38 107 TRP A N 1
ATOM 846 C CA . TRP A 1 107 ? -10.290 -9.694 1.275 1.00 97.38 107 TRP A CA 1
ATOM 847 C C . TRP A 1 107 ? -11.239 -8.953 0.325 1.00 97.38 107 TRP A C 1
ATOM 849 O O . TRP A 1 107 ? -12.350 -9.412 0.056 1.00 97.38 107 TRP A O 1
ATOM 859 N N . SER A 1 108 ? -10.764 -7.840 -0.222 1.00 95.81 108 SER A N 1
ATOM 860 C CA . SER A 1 108 ? -11.326 -7.152 -1.384 1.00 95.81 108 SER A CA 1
ATOM 861 C C . SER A 1 108 ? -10.202 -6.968 -2.401 1.00 95.81 108 SER A C 1
ATOM 863 O O . SER A 1 108 ? -9.055 -6.830 -2.002 1.00 95.81 108 SER A O 1
ATOM 865 N N . GLU A 1 109 ? -10.483 -6.999 -3.703 1.00 95.81 109 GLU A N 1
ATOM 866 C CA . GLU A 1 109 ? -9.435 -6.766 -4.711 1.00 95.81 109 GLU A CA 1
ATOM 867 C C . GLU A 1 109 ? -9.022 -5.280 -4.742 1.00 95.81 109 GLU A C 1
ATOM 869 O O . GLU A 1 109 ? -9.888 -4.419 -4.542 1.00 95.81 109 GLU A O 1
ATOM 874 N N . PRO A 1 110 ? -7.736 -4.962 -5.001 1.00 96.56 110 PRO A N 1
ATOM 875 C CA . PRO A 1 110 ? -7.293 -3.588 -5.229 1.00 96.56 110 PRO A CA 1
ATOM 876 C C . PRO A 1 110 ? -7.891 -3.008 -6.518 1.00 96.56 110 PRO A C 1
ATOM 878 O O . PRO A 1 110 ? -8.174 -3.768 -7.451 1.00 96.56 110 PRO A O 1
ATOM 881 N N . PRO A 1 111 ? -8.049 -1.673 -6.605 1.00 95.44 111 PRO A N 1
ATOM 882 C CA . PRO A 1 111 ? -8.546 -1.026 -7.810 1.00 95.44 111 PRO A CA 1
ATOM 883 C C . PRO A 1 111 ? -7.555 -1.217 -8.959 1.00 95.44 111 PRO A C 1
ATOM 885 O O . PRO A 1 111 ? -6.364 -0.949 -8.817 1.00 95.44 111 PRO A O 1
ATOM 888 N N . ARG A 1 112 ? -8.054 -1.663 -10.111 1.00 95.38 112 ARG A N 1
ATOM 889 C CA . ARG A 1 112 ? -7.263 -1.877 -11.337 1.00 95.38 112 ARG A CA 1
ATOM 890 C C . ARG A 1 112 ? -7.485 -0.797 -12.389 1.00 95.38 112 ARG A C 1
ATOM 892 O O . ARG A 1 112 ? -6.927 -0.869 -13.477 1.00 95.38 112 ARG A O 1
ATOM 899 N N . ASN A 1 113 ? -8.351 0.164 -12.101 1.00 95.69 113 ASN A N 1
ATOM 900 C CA . ASN A 1 113 ? -8.612 1.320 -12.943 1.00 95.69 113 ASN A CA 1
ATOM 901 C C . ASN A 1 113 ? -9.250 2.437 -12.109 1.00 95.69 113 ASN A C 1
ATOM 903 O O . ASN A 1 113 ? -9.735 2.215 -10.997 1.00 95.69 113 ASN A O 1
ATOM 907 N N . ALA A 1 114 ? -9.299 3.638 -12.681 1.00 92.50 114 ALA A N 1
ATOM 908 C CA . ALA A 1 114 ? -9.809 4.827 -12.008 1.00 92.50 114 ALA A CA 1
ATOM 909 C C . ALA A 1 114 ? -11.273 4.712 -11.542 1.00 92.50 114 ALA A C 1
ATOM 911 O O . ALA A 1 114 ? -11.631 5.320 -10.538 1.00 92.50 114 ALA A O 1
ATOM 912 N N . ARG A 1 115 ? -12.116 3.920 -12.222 1.00 92.00 115 ARG A N 1
ATOM 913 C CA . ARG A 1 115 ? -13.541 3.771 -11.866 1.00 92.00 115 ARG A CA 1
ATOM 914 C C . ARG A 1 115 ? -13.754 2.910 -10.621 1.00 92.00 115 ARG A C 1
ATOM 916 O O . ARG A 1 115 ? -14.802 2.996 -9.994 1.00 92.00 115 ARG A O 1
ATOM 923 N N . GLU A 1 116 ? -12.774 2.080 -10.269 1.00 91.94 116 GLU A N 1
ATOM 924 C CA . GLU A 1 116 ? -12.808 1.228 -9.075 1.00 91.94 116 GLU A CA 1
ATOM 925 C C . GLU A 1 116 ? -12.298 1.951 -7.819 1.00 91.94 116 GLU A C 1
ATOM 927 O O . GLU A 1 116 ? -12.467 1.447 -6.705 1.00 91.94 116 GLU A O 1
ATOM 932 N N . ILE A 1 117 ? -11.685 3.132 -7.972 1.00 88.88 117 ILE A N 1
ATOM 933 C CA . ILE A 1 117 ? -11.223 3.933 -6.839 1.00 88.88 117 ILE A CA 1
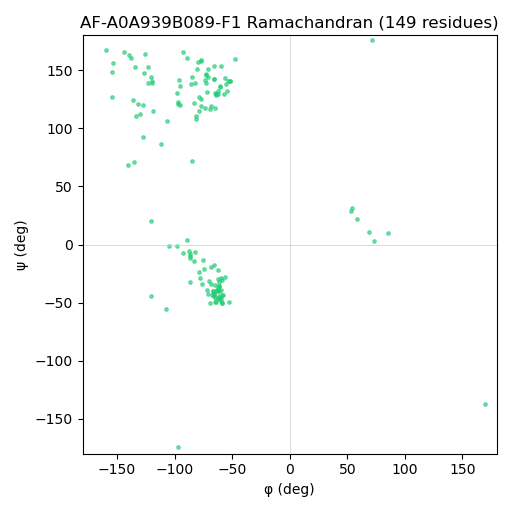ATOM 934 C C . ILE A 1 117 ? -12.438 4.451 -6.073 1.00 88.88 117 ILE A C 1
ATOM 936 O O . ILE A 1 117 ? -13.248 5.224 -6.581 1.00 88.88 117 ILE A O 1
ATOM 940 N N . ARG A 1 118 ? -12.527 4.062 -4.801 1.00 82.38 118 ARG A N 1
ATOM 941 C CA . ARG A 1 118 ? -13.510 4.616 -3.873 1.00 82.38 118 ARG A CA 1
ATOM 942 C C . ARG A 1 118 ? -12.999 5.946 -3.343 1.00 82.38 118 ARG A C 1
ATOM 944 O O . ARG A 1 118 ? -12.086 5.975 -2.523 1.00 82.38 118 ARG A O 1
ATOM 951 N N . VAL A 1 119 ? -13.610 7.036 -3.787 1.00 75.69 119 VAL A N 1
ATOM 952 C CA . VAL A 1 119 ? -13.417 8.341 -3.154 1.00 75.69 119 VAL A CA 1
ATOM 953 C C . VAL A 1 119 ? -14.178 8.317 -1.832 1.00 75.69 119 VAL A C 1
ATOM 955 O O . VAL A 1 119 ? -15.391 8.118 -1.820 1.00 75.69 119 VAL A O 1
ATOM 958 N N . GLN A 1 120 ? -13.468 8.457 -0.710 1.00 67.81 120 GLN A N 1
ATOM 959 C CA . GLN A 1 120 ? -14.135 8.689 0.568 1.00 67.81 120 GLN A CA 1
ATOM 960 C C . GLN A 1 120 ? -14.732 10.091 0.539 1.00 67.81 120 GLN A C 1
ATOM 962 O O . GLN A 1 120 ? -14.010 11.080 0.432 1.00 67.81 120 GLN A O 1
ATOM 967 N N . THR A 1 121 ? -16.053 10.160 0.625 1.00 67.31 121 THR A N 1
ATOM 968 C CA . THR A 1 121 ? -16.754 11.406 0.901 1.00 67.31 121 THR A CA 1
ATOM 969 C C . THR A 1 121 ? -16.7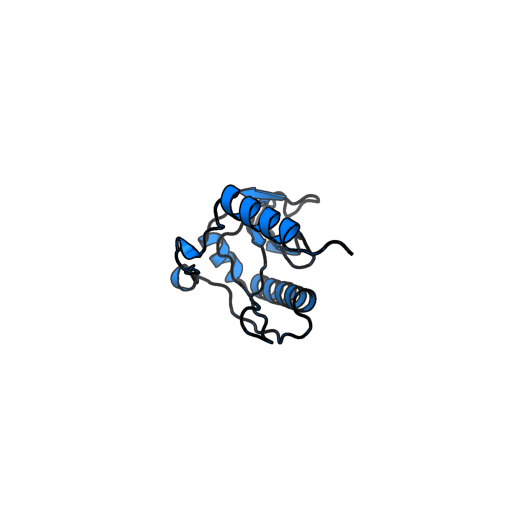09 11.617 2.404 1.00 67.31 121 THR A C 1
ATOM 971 O O . THR A 1 121 ? -17.311 10.855 3.158 1.00 67.31 121 THR A O 1
ATOM 974 N N . PHE A 1 122 ? -15.953 12.616 2.839 1.00 66.25 122 PHE A N 1
ATOM 975 C CA . PHE A 1 122 ? -16.029 13.084 4.215 1.00 66.25 122 PHE A CA 1
ATOM 976 C C . PHE A 1 122 ? -17.223 14.036 4.329 1.00 66.25 122 PHE A C 1
ATOM 978 O O . PHE A 1 122 ? -17.448 14.809 3.390 1.00 66.25 122 PHE A O 1
ATOM 985 N N . PRO A 1 123 ? -18.011 13.973 5.419 1.00 72.06 123 PRO A N 1
ATOM 986 C CA . PRO A 1 123 ? -18.991 15.016 5.682 1.00 72.06 123 PRO A CA 1
ATOM 987 C C . PRO A 1 123 ? -18.267 16.364 5.722 1.00 72.06 123 PRO A C 1
ATOM 989 O O . PRO A 1 123 ? -17.113 16.448 6.154 1.00 72.06 123 PRO A O 1
ATOM 992 N N . LEU A 1 124 ? -18.923 17.403 5.209 1.00 78.00 124 LEU A N 1
ATOM 993 C CA . LEU A 1 124 ? -18.418 18.761 5.362 1.00 78.00 124 LEU A CA 1
ATOM 994 C C . LEU A 1 124 ? -18.355 19.066 6.860 1.00 78.00 124 LEU A C 1
ATOM 996 O O . LEU A 1 124 ? -19.283 18.723 7.584 1.00 78.00 124 LEU A O 1
ATOM 1000 N N . VAL A 1 125 ? -17.253 19.671 7.305 1.00 78.56 125 VAL A N 1
ATOM 1001 C CA . VAL A 1 125 ? -17.135 20.166 8.680 1.00 78.56 125 VAL A CA 1
ATOM 1002 C C . VAL A 1 125 ? -18.159 21.282 8.843 1.00 78.56 125 VAL A C 1
ATOM 1004 O O . VAL A 1 125 ? -18.088 22.287 8.131 1.00 78.56 125 VAL A O 1
ATOM 1007 N N . GLU A 1 126 ? -19.114 21.091 9.744 1.00 79.50 126 GLU A N 1
ATOM 1008 C CA . GLU A 1 126 ? -20.086 22.115 10.108 1.00 79.50 126 GLU A CA 1
ATOM 1009 C C . GLU A 1 126 ? -19.541 22.960 11.270 1.00 79.50 126 GLU A C 1
ATOM 1011 O O . GLU A 1 126 ? -18.635 22.549 11.994 1.00 79.50 126 GLU A O 1
ATOM 1016 N N . GLU A 1 127 ? -20.079 24.164 11.475 1.00 74.62 127 GLU A N 1
ATOM 1017 C CA . GLU A 1 127 ? -19.625 25.069 12.546 1.00 74.62 127 GLU A CA 1
ATOM 1018 C C . GLU A 1 127 ? -19.752 24.432 13.943 1.00 74.62 127 GLU A C 1
ATOM 1020 O O . GLU A 1 127 ? -18.919 24.661 14.814 1.00 74.62 127 GLU A O 1
ATOM 1025 N N . GLN A 1 128 ? -20.736 23.548 14.125 1.00 77.50 128 GLN A N 1
ATOM 1026 C CA . GLN A 1 128 ? -20.943 22.760 15.345 1.00 77.50 128 GLN A CA 1
ATOM 1027 C C . GLN A 1 128 ? -19.862 21.695 15.605 1.00 77.50 128 GLN A C 1
ATOM 1029 O O . GLN A 1 128 ? -19.731 21.229 16.735 1.00 77.50 128 GLN A O 1
ATOM 1034 N N . ASP A 1 129 ? -19.104 21.304 14.578 1.00 78.44 129 ASP A N 1
ATOM 1035 C CA . ASP A 1 129 ? -17.993 20.356 14.698 1.00 78.44 129 ASP A CA 1
ATOM 1036 C C . ASP A 1 129 ? -16.684 21.064 15.083 1.00 78.44 129 ASP A C 1
ATOM 1038 O O . ASP A 1 129 ? -15.680 20.412 15.391 1.00 78.44 129 ASP A O 1
ATOM 1042 N N . LEU A 1 130 ? -16.666 22.403 15.047 1.00 85.62 130 LEU A N 1
ATOM 1043 C CA . LEU A 1 130 ? -15.509 23.187 15.447 1.00 85.62 130 LEU A CA 1
ATOM 1044 C C . LEU A 1 130 ? -15.362 23.172 16.967 1.00 85.62 130 LEU A C 1
ATOM 1046 O O . LEU A 1 130 ? -16.328 23.254 17.726 1.00 85.62 130 LEU A O 1
ATOM 1050 N N . LEU A 1 131 ? -14.111 23.107 17.419 1.00 86.88 131 LEU A N 1
ATOM 1051 C CA . LEU A 1 131 ? -13.813 23.316 18.828 1.00 86.88 131 LEU A CA 1
ATOM 1052 C C . LEU A 1 131 ? -14.260 24.731 19.232 1.00 86.88 131 LEU A C 1
ATOM 1054 O O . LEU A 1 131 ? -13.978 25.682 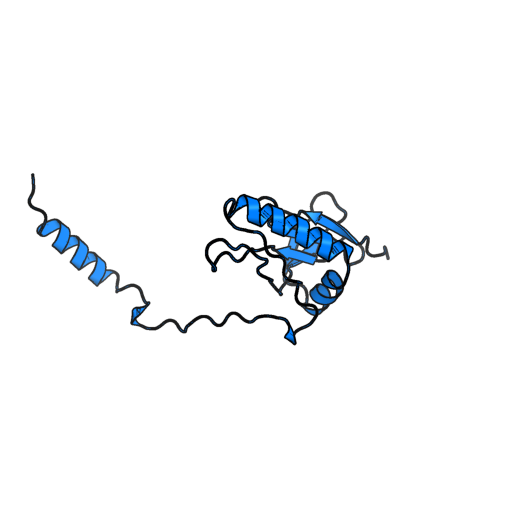18.493 1.00 86.88 131 LEU A O 1
ATOM 1058 N N . PRO A 1 132 ? -14.912 24.894 20.397 1.00 85.19 132 PRO A N 1
ATOM 1059 C CA . PRO A 1 132 ? -15.283 26.211 20.890 1.00 85.19 132 PRO A CA 1
ATOM 1060 C C . PRO A 1 132 ? -14.036 27.092 21.089 1.00 85.19 132 PRO A C 1
ATOM 1062 O O . PRO A 1 132 ? -12.942 26.570 21.343 1.00 85.19 132 PRO A O 1
ATOM 1065 N N . PRO A 1 133 ? -14.171 28.428 21.003 1.00 89.44 133 PRO A N 1
ATOM 1066 C CA . PRO A 1 133 ? -13.063 29.347 21.222 1.00 89.44 133 PRO A CA 1
ATOM 1067 C C . PRO A 1 133 ? -12.346 29.080 22.549 1.00 89.44 133 PRO A C 1
ATOM 1069 O O . PRO A 1 133 ? -12.974 28.851 23.583 1.00 89.44 133 PRO A O 1
ATOM 1072 N N . ALA A 1 134 ? -11.014 29.181 22.550 1.00 88.38 134 ALA A N 1
ATOM 1073 C CA . ALA A 1 134 ? -10.195 28.900 23.735 1.00 88.38 134 ALA A CA 1
ATOM 1074 C C . ALA A 1 134 ? -10.588 29.739 24.968 1.00 88.38 134 ALA A C 1
ATOM 1076 O O . ALA A 1 134 ? -10.411 29.297 26.102 1.00 88.38 134 ALA A O 1
ATOM 1077 N N . SER A 1 135 ? -11.135 30.940 24.759 1.00 92.75 135 SER A N 1
ATOM 1078 C CA . SER A 1 135 ? -11.661 31.797 25.825 1.00 92.75 135 SER A CA 1
ATOM 1079 C C . SER A 1 135 ? -12.894 31.208 26.509 1.00 92.75 135 SER A C 1
ATOM 1081 O O . SER A 1 135 ? -12.999 31.290 27.728 1.00 92.75 135 SER A O 1
ATOM 1083 N N . GLU A 1 136 ? -13.803 30.596 25.750 1.00 90.88 136 GLU A N 1
ATOM 1084 C CA . GLU A 1 136 ? -15.021 29.981 26.290 1.00 90.88 136 GLU A CA 1
ATOM 1085 C C . GLU A 1 136 ? -14.701 28.704 27.064 1.00 90.88 136 GLU A C 1
ATOM 1087 O O . GLU A 1 136 ? -15.259 28.468 28.135 1.00 90.88 136 GLU A O 1
ATOM 1092 N N . VAL A 1 137 ? -13.752 27.905 26.562 1.00 89.00 137 VAL A N 1
ATOM 1093 C CA . VAL A 1 137 ? -13.245 26.725 27.279 1.00 89.00 137 VAL A CA 1
ATOM 1094 C C . VAL A 1 137 ? -12.642 27.143 28.619 1.00 89.00 137 VAL A C 1
ATOM 1096 O O . VAL A 1 137 ? -13.021 26.601 29.653 1.00 89.00 137 VAL A O 1
ATOM 1099 N N . ARG A 1 138 ? -11.782 28.170 28.621 1.00 88.56 138 ARG A N 1
ATOM 1100 C CA . ARG A 1 138 ? -11.128 28.670 29.837 1.00 88.56 138 ARG A CA 1
ATOM 1101 C C . ARG A 1 138 ? -12.125 29.211 30.867 1.00 88.56 138 ARG A C 1
ATOM 1103 O O . ARG A 1 138 ? -11.976 28.943 32.053 1.00 88.56 138 ARG A O 1
ATOM 1110 N N . GLN A 1 139 ? -13.161 29.929 30.429 1.00 89.88 139 GLN A N 1
ATOM 1111 C CA . GLN A 1 139 ? -14.221 30.405 31.327 1.00 89.88 139 GLN A CA 1
ATOM 1112 C C . GLN A 1 139 ? -14.974 29.243 31.986 1.00 89.88 139 GLN A C 1
ATOM 1114 O O . GLN A 1 139 ? -15.150 29.243 33.202 1.00 89.88 139 GLN A O 1
ATOM 1119 N N . ARG A 1 140 ? -15.350 28.218 31.209 1.00 87.81 140 ARG A N 1
ATOM 1120 C CA . ARG A 1 140 ? -16.014 27.018 31.744 1.00 87.81 140 ARG A CA 1
ATOM 1121 C C . ARG A 1 140 ? -15.128 26.249 32.725 1.00 87.81 140 ARG A C 1
ATOM 1123 O O . ARG A 1 140 ? -15.625 25.760 33.737 1.00 87.81 140 ARG A O 1
ATOM 1130 N N . GLU A 1 141 ? -13.828 26.150 32.448 1.00 88.81 141 GLU A N 1
ATOM 1131 C CA . GLU A 1 141 ? -12.852 25.540 33.362 1.00 88.81 141 GLU A CA 1
ATOM 1132 C C . GLU A 1 141 ? -12.772 26.303 34.692 1.00 88.81 141 GLU A C 1
ATOM 1134 O O . GLU A 1 141 ? -12.833 25.691 35.758 1.00 88.81 141 GLU A O 1
ATOM 1139 N N . GLU A 1 142 ? -12.699 27.635 34.656 1.00 89.56 142 GLU A N 1
ATOM 1140 C CA . GLU A 1 142 ? -12.683 28.466 35.865 1.00 89.56 142 GLU A CA 1
ATOM 1141 C C . GLU A 1 142 ? -13.980 28.355 36.680 1.00 89.56 142 GLU A C 1
ATOM 1143 O O . GLU A 1 142 ? -13.930 28.309 37.909 1.00 89.56 142 GLU A O 1
ATOM 1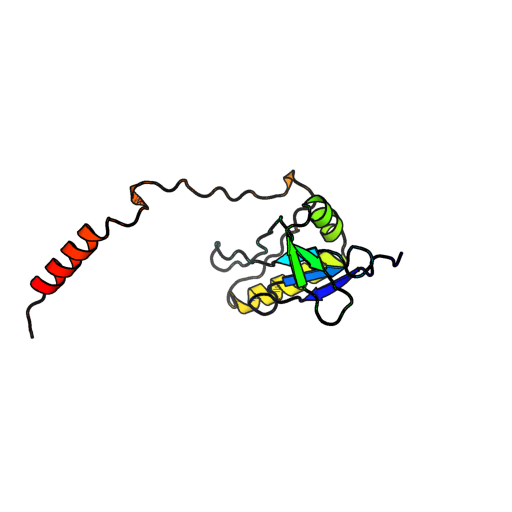148 N N . GLU A 1 143 ? -15.139 28.295 36.025 1.00 88.00 143 GLU A N 1
ATOM 1149 C CA . GLU A 1 143 ? -16.435 28.119 36.691 1.00 88.00 143 GLU A CA 1
ATOM 1150 C C . GLU A 1 143 ? -16.552 26.751 37.376 1.00 88.00 143 GLU A C 1
ATOM 1152 O O . GLU A 1 143 ? -16.988 26.680 38.526 1.00 88.00 143 GLU A O 1
ATOM 1157 N N . LEU A 1 144 ? -16.096 25.676 36.725 1.00 87.69 144 LEU A N 1
ATOM 1158 C CA . LEU A 1 144 ? -16.022 24.337 37.322 1.00 87.69 144 LEU A CA 1
ATOM 1159 C C . LEU A 1 144 ? -15.090 24.302 38.543 1.00 87.69 144 LEU A C 1
ATOM 1161 O O . LEU A 1 144 ? -15.413 23.680 39.558 1.00 87.69 144 LEU A O 1
ATOM 1165 N N . LEU A 1 145 ? -13.955 25.003 38.468 1.00 85.38 145 LEU A N 1
ATOM 1166 C CA . LEU A 1 145 ? -13.006 25.122 39.577 1.00 85.38 145 LEU A CA 1
ATOM 1167 C C . LEU A 1 145 ? -13.570 25.946 40.745 1.00 85.38 145 LEU A C 1
ATOM 1169 O O . LEU A 1 145 ? -13.286 25.634 41.897 1.00 85.38 145 LEU A O 1
ATOM 1173 N N . ARG A 1 146 ? -14.395 26.965 40.471 1.00 79.62 146 ARG A N 1
ATOM 1174 C CA . ARG A 1 146 ? -15.077 27.774 41.501 1.00 79.62 146 ARG A CA 1
ATOM 1175 C C . ARG A 1 146 ? -16.298 27.074 42.108 1.00 79.62 146 ARG A C 1
ATOM 1177 O O . ARG A 1 146 ? -16.639 27.353 43.252 1.00 79.62 146 ARG A O 1
ATOM 1184 N N . GLY A 1 147 ? -16.962 26.200 41.349 1.00 65.88 147 GLY A N 1
ATOM 1185 C CA . GLY A 1 147 ? -18.137 25.432 41.778 1.00 65.88 147 GLY A CA 1
ATOM 1186 C C . GLY A 1 147 ? -17.821 24.114 42.490 1.00 65.88 147 GLY A C 1
ATOM 1187 O O . GLY A 1 147 ? -18.727 23.483 43.031 1.00 65.88 147 GLY A O 1
ATOM 1188 N N . SER A 1 148 ? -16.555 23.693 42.510 1.00 57.06 148 SER A N 1
ATOM 1189 C CA . SER A 1 148 ? -16.098 22.545 43.294 1.00 57.06 148 SER A CA 1
ATOM 1190 C C . SER A 1 148 ? -15.934 22.975 44.758 1.00 57.06 148 SER A C 1
ATOM 1192 O O . SER A 1 148 ? -15.085 23.826 45.028 1.00 57.06 148 SER A O 1
ATOM 1194 N N . PRO A 1 149 ? -16.715 22.447 45.721 1.00 57.19 149 PRO A N 1
ATOM 1195 C CA . PRO A 1 149 ? -16.468 22.753 47.122 1.00 57.19 149 PRO A CA 1
ATOM 1196 C C . PRO A 1 149 ? -15.099 22.185 47.511 1.00 57.19 149 PRO A C 1
ATOM 1198 O O . PRO A 1 149 ? -14.807 21.017 47.242 1.00 57.19 149 PRO A O 1
ATOM 1201 N N . SER A 1 150 ? -14.254 23.023 48.113 1.00 58.81 150 SER A N 1
ATOM 1202 C CA . SER A 1 150 ? -13.010 22.577 48.744 1.00 58.81 150 SER A CA 1
ATOM 1203 C C . SER A 1 150 ? -13.309 21.463 49.762 1.00 58.81 150 SER A C 1
ATOM 1205 O O . SER A 1 150 ? -14.334 21.564 50.444 1.00 58.81 150 SER A O 1
ATOM 1207 N N . PRO A 1 151 ? -12.462 20.419 49.864 1.00 55.78 151 PRO A N 1
ATOM 1208 C CA . PRO A 1 151 ? -12.608 19.385 50.888 1.00 55.78 151 PRO A CA 1
ATOM 1209 C C . PRO A 1 151 ? -12.518 19.953 52.309 1.00 55.78 151 PRO A C 1
ATOM 1211 O O . PRO A 1 151 ? -11.830 20.985 52.499 1.00 55.78 151 PRO A O 1
#

pLDDT: mean 91.75, std 9.62, range [53.0, 98.44]

Solvent-accessible surface area (backbone atoms only — not comparable to full-atom values): 8798 Å² total; per-residue (Å²): 133,63,70,48,74,62,52,71,47,80,42,65,80,89,46,82,42,32,16,37,34,34,16,69,29,42,82,18,24,32,37,29,39,66,50,47,68,42,57,87,51,86,60,35,30,27,69,39,84,67,69,73,29,29,20,24,36,38,56,77,55,95,69,57,48,71,64,66,75,40,57,51,68,60,48,18,60,49,56,67,36,67,68,50,43,52,49,51,53,51,32,48,52,51,31,35,51,73,78,40,72,84,34,48,80,43,90,68,84,75,55,66,48,80,87,60,56,78,78,84,81,72,80,78,86,49,82,87,73,50,80,75,58,72,68,60,55,52,51,53,52,52,50,54,61,70,69,49,81,79,132

Radius of gyration: 22.0 Å; Cα contacts (8 Å, |Δi|>4): 267; chains: 1; bounding box: 41×44×70 Å

Nearest PDB structures (foldseek):
  7ms8-assembly1_A  TM=2.122E-01  e=1.802E+00  Corynebacterium glutamicum
  8sue-assembly1_A  TM=3.188E-01  e=5.405E+00  Homo sapiens
  5mrc-assembly1_H  TM=1.885E-01  e=6.491E+00  Saccharomyces cerevisiae